Protein AF-W4JPI9-F1 (afdb_monomer_lite)

Sequence (124 aa):
MVTYTVGASRSVDSRSTIRPRQKGWGGRCTSLILSINMGVENQLSHFLDATFSSVTHPLLAIKAVLDKFSSTEVQRSLNLIGQLPPKKSSCSLISSILRLHYTAFGLLEFPQVYKFFETDAVDD

Foldseek 3Di:
DEAEEEAEDDDLVCLVVVVVVLVVVVVPDVHHYHYAYDDPSRLVVLLPPPPPRDADDPPDPDDPDPSHHHQLVSQVVCCVVVVQDADEDEDQDDPVVVVVVVVVCVVSVHNYDYDYDHDPDDDD

Structure (mmCIF, N/CA/C/O backbone):
data_AF-W4JPI9-F1
#
_entry.id   AF-W4JPI9-F1
#
loop_
_atom_site.group_PDB
_atom_site.id
_atom_site.type_symbol
_atom_site.label_atom_id
_atom_site.label_alt_id
_atom_site.label_comp_id
_atom_site.label_asym_id
_atom_site.label_entity_id
_atom_site.label_seq_id
_atom_site.pdbx_PDB_ins_code
_atom_site.Cartn_x
_atom_site.Cartn_y
_atom_site.Cartn_z
_atom_site.occupancy
_atom_site.B_iso_or_equiv
_atom_site.auth_seq_id
_atom_site.auth_comp_id
_atom_site.auth_asym_id
_atom_site.auth_atom_id
_atom_site.pdbx_PDB_model_num
ATOM 1 N N . MET A 1 1 ? 15.740 -19.017 -7.811 1.00 56.75 1 MET A N 1
ATOM 2 C CA . MET A 1 1 ? 16.217 -18.298 -9.014 1.00 56.75 1 MET A CA 1
ATOM 3 C C . MET A 1 1 ? 15.111 -17.355 -9.467 1.00 56.75 1 MET A C 1
ATOM 5 O O . MET A 1 1 ? 13.983 -17.816 -9.597 1.00 56.75 1 MET A O 1
ATOM 9 N N . VAL A 1 2 ? 15.402 -16.060 -9.613 1.00 63.12 2 VAL A N 1
ATOM 10 C CA . VAL A 1 2 ? 14.445 -15.041 -10.085 1.00 63.12 2 VAL A CA 1
ATOM 11 C C . VAL A 1 2 ? 14.855 -14.633 -11.494 1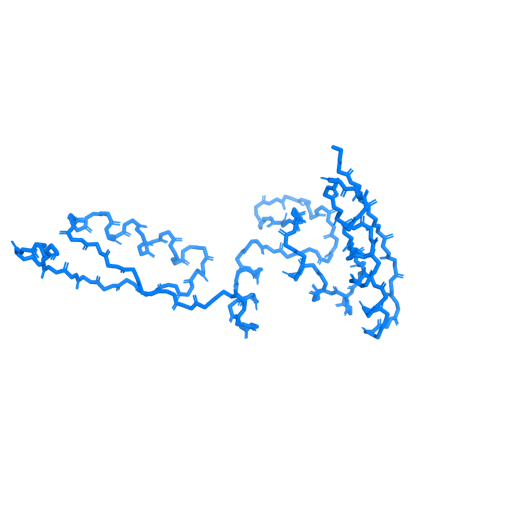.00 63.12 2 VAL A C 1
ATOM 13 O O . VAL A 1 2 ? 16.022 -14.316 -11.720 1.00 63.12 2 VAL A O 1
ATOM 16 N N . THR A 1 3 ? 13.917 -14.657 -12.434 1.00 69.50 3 THR A N 1
ATOM 17 C CA . THR A 1 3 ? 14.169 -14.267 -13.826 1.00 69.50 3 THR A CA 1
ATOM 18 C C . THR A 1 3 ? 13.549 -12.899 -14.069 1.00 69.50 3 THR A C 1
ATOM 20 O O . THR A 1 3 ? 12.346 -12.730 -13.886 1.00 69.50 3 THR A O 1
ATOM 23 N N . TYR A 1 4 ? 14.361 -11.925 -14.481 1.00 69.06 4 TYR A N 1
ATOM 24 C CA . TYR A 1 4 ? 13.886 -10.596 -14.856 1.00 69.06 4 TYR A CA 1
ATOM 25 C C . TYR A 1 4 ? 13.861 -10.456 -16.378 1.00 69.06 4 TYR A C 1
ATOM 27 O O . TYR A 1 4 ? 14.785 -10.870 -17.075 1.00 69.06 4 TYR A O 1
ATOM 35 N N . THR A 1 5 ? 12.791 -9.871 -16.902 1.00 68.44 5 THR A N 1
ATOM 36 C CA . THR A 1 5 ? 12.670 -9.523 -18.321 1.00 68.44 5 THR A CA 1
ATOM 37 C C . THR A 1 5 ? 12.209 -8.081 -18.440 1.00 68.44 5 THR A C 1
ATOM 39 O O . THR A 1 5 ? 11.246 -7.676 -17.791 1.00 68.44 5 THR A O 1
ATOM 42 N N . VAL A 1 6 ? 12.917 -7.295 -19.249 1.00 71.19 6 VAL A N 1
ATOM 43 C CA . VAL A 1 6 ? 12.599 -5.883 -19.471 1.00 71.19 6 VAL A CA 1
ATOM 44 C C . VA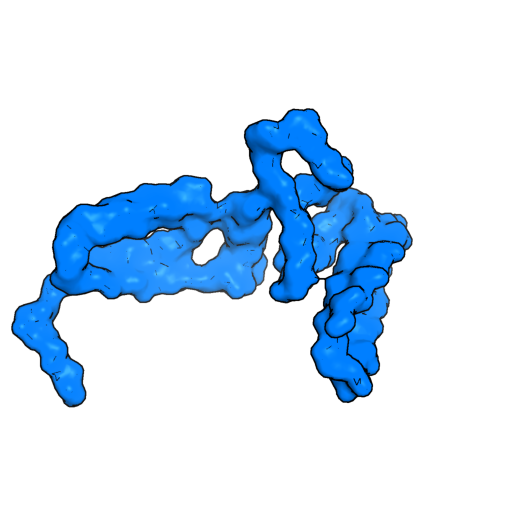L A 1 6 ? 12.259 -5.691 -20.939 1.00 71.19 6 VAL A C 1
ATOM 46 O O . VAL A 1 6 ? 13.067 -6.006 -21.813 1.00 71.19 6 VAL A O 1
ATOM 49 N N . GLY A 1 7 ? 11.046 -5.211 -21.199 1.00 68.31 7 GLY A N 1
ATOM 50 C CA . GLY A 1 7 ? 10.570 -4.861 -22.532 1.00 68.31 7 GLY A CA 1
ATOM 51 C C . GLY A 1 7 ? 10.545 -3.348 -22.729 1.00 68.31 7 GLY A C 1
ATOM 52 O O . GLY A 1 7 ? 10.214 -2.593 -21.815 1.00 68.31 7 GLY A O 1
ATOM 53 N N . ALA A 1 8 ? 10.878 -2.888 -23.932 1.00 66.69 8 ALA A N 1
ATOM 54 C CA . ALA A 1 8 ? 10.554 -1.534 -24.368 1.00 66.69 8 ALA A CA 1
ATOM 55 C C . ALA A 1 8 ? 9.264 -1.608 -25.184 1.00 66.69 8 ALA A C 1
ATOM 57 O O . ALA A 1 8 ? 9.178 -2.391 -26.131 1.00 66.69 8 ALA A O 1
ATOM 58 N N . SER A 1 9 ? 8.261 -0.817 -24.819 1.00 61.16 9 SER A N 1
ATOM 59 C CA . SER A 1 9 ? 6.991 -0.793 -25.534 1.00 61.16 9 SER A CA 1
ATOM 60 C C . SER A 1 9 ? 6.667 0.620 -26.014 1.00 61.16 9 SER A C 1
ATOM 62 O O . SER A 1 9 ? 7.026 1.608 -25.380 1.00 61.16 9 SER A O 1
ATOM 64 N N . ARG A 1 10 ? 6.032 0.676 -27.187 1.00 63.28 10 ARG A N 1
ATOM 65 C CA . ARG A 1 10 ? 5.666 1.897 -27.917 1.00 63.28 10 ARG A CA 1
ATOM 66 C C . ARG A 1 10 ? 4.145 2.073 -28.050 1.00 63.28 10 ARG A C 1
ATOM 68 O O . ARG A 1 10 ? 3.715 2.909 -28.833 1.00 63.28 10 ARG A O 1
ATOM 75 N N . SER A 1 11 ? 3.356 1.210 -27.403 1.00 62.62 11 SER A N 1
ATOM 76 C CA . SER A 1 11 ? 1.893 1.301 -27.410 1.00 62.62 11 SER A CA 1
ATOM 77 C C . SER A 1 11 ? 1.275 0.614 -26.194 1.00 62.62 11 SER A C 1
ATOM 79 O O . SER A 1 11 ? 1.756 -0.428 -25.732 1.00 62.62 11 SER A O 1
ATOM 81 N N . VAL A 1 12 ? 0.140 1.142 -25.737 1.00 61.06 12 VAL A N 1
ATOM 82 C CA . VAL A 1 12 ? -0.665 0.583 -24.637 1.00 61.06 12 VAL A CA 1
ATOM 83 C C . VAL A 1 12 ? -1.088 -0.877 -24.887 1.00 61.06 12 VAL A C 1
ATOM 85 O O . VAL A 1 12 ? -1.149 -1.659 -23.937 1.00 61.06 12 VAL A O 1
ATOM 88 N N . ASP A 1 13 ? -1.306 -1.284 -26.141 1.00 60.53 13 ASP A N 1
ATOM 89 C CA . ASP A 1 13 ? -1.814 -2.622 -26.505 1.00 60.53 13 ASP A CA 1
ATOM 90 C C . ASP A 1 13 ? -0.781 -3.749 -26.379 1.00 60.53 13 ASP A C 1
ATOM 92 O O . ASP A 1 13 ? -1.123 -4.900 -26.079 1.00 60.53 13 ASP A O 1
ATOM 96 N N . SER A 1 14 ? 0.509 -3.423 -26.504 1.00 53.47 14 SER A N 1
ATOM 97 C CA . SER A 1 14 ? 1.614 -4.376 -26.282 1.00 53.47 14 SER A CA 1
ATOM 98 C C . SER A 1 14 ? 1.660 -4.949 -24.849 1.00 53.47 14 SER A C 1
ATOM 100 O O . SER A 1 14 ? 2.343 -5.943 -24.581 1.00 53.47 14 SER A O 1
ATOM 102 N N . ARG A 1 15 ? 0.889 -4.359 -23.924 1.00 53.84 15 ARG A N 1
ATOM 103 C CA . ARG A 1 15 ? 0.643 -4.818 -22.547 1.00 53.84 15 ARG A CA 1
ATOM 104 C C . ARG A 1 15 ? 0.077 -6.235 -22.482 1.00 53.84 15 ARG A C 1
ATOM 106 O O . ARG A 1 15 ? 0.389 -6.977 -21.547 1.00 53.84 15 ARG A O 1
ATOM 113 N N . SER A 1 16 ? -0.751 -6.610 -23.456 1.00 56.31 16 SER A N 1
ATOM 114 C CA . SER A 1 16 ? -1.409 -7.921 -23.505 1.00 56.31 16 SER A CA 1
ATOM 115 C C . SER A 1 16 ? -0.433 -9.078 -23.751 1.00 56.31 16 SER A C 1
ATOM 117 O O . SER A 1 16 ? -0.763 -10.215 -23.436 1.00 56.31 16 SER A O 1
ATOM 119 N N . THR A 1 17 ? 0.789 -8.808 -24.221 1.00 59.81 17 THR A N 1
ATOM 120 C CA . THR A 1 17 ? 1.763 -9.845 -24.599 1.00 59.81 17 THR A CA 1
ATOM 121 C C . THR A 1 17 ? 2.559 -10.396 -23.409 1.00 59.81 17 THR A C 1
ATOM 123 O O . THR A 1 17 ? 2.996 -11.547 -23.431 1.00 59.81 17 THR A O 1
ATOM 126 N N . ILE A 1 18 ? 2.747 -9.614 -22.340 1.00 61.22 18 ILE A N 1
ATOM 127 C CA . ILE A 1 18 ? 3.647 -9.992 -21.234 1.00 61.22 18 ILE A CA 1
ATOM 128 C C . ILE A 1 18 ? 2.971 -10.873 -20.188 1.00 61.22 18 ILE A C 1
ATOM 130 O O . ILE A 1 18 ? 3.562 -11.857 -19.746 1.00 61.22 18 ILE A O 1
ATOM 134 N N . ARG A 1 19 ? 1.717 -10.593 -19.821 1.00 59.28 19 ARG A N 1
ATOM 135 C CA . ARG A 1 19 ? 1.015 -11.397 -18.805 1.00 59.28 19 ARG A CA 1
ATOM 136 C C . ARG A 1 19 ? 0.765 -12.852 -19.217 1.00 59.28 19 ARG A C 1
ATOM 138 O O . ARG A 1 19 ? 0.982 -13.731 -18.381 1.00 59.28 19 ARG A O 1
ATOM 145 N N . PRO A 1 20 ? 0.339 -13.158 -20.459 1.00 59.72 20 PRO A N 1
ATOM 146 C CA . PRO A 1 20 ? 0.227 -14.539 -20.919 1.00 59.72 20 PRO A CA 1
ATOM 147 C C . PRO A 1 20 ? 1.590 -15.229 -20.934 1.00 59.72 20 PRO A C 1
ATOM 149 O O . PRO A 1 20 ? 1.681 -16.409 -20.606 1.00 59.72 20 PRO A O 1
ATOM 152 N N . ARG A 1 21 ? 2.661 -14.483 -21.235 1.00 55.94 21 ARG A N 1
ATOM 153 C CA . ARG A 1 21 ? 4.038 -14.986 -21.222 1.00 55.94 21 ARG A CA 1
ATOM 154 C C . ARG A 1 21 ? 4.519 -15.302 -19.801 1.00 55.94 21 ARG A C 1
ATOM 156 O O . ARG A 1 21 ? 5.064 -16.380 -19.590 1.00 55.94 21 ARG A O 1
ATOM 163 N N . GLN A 1 22 ? 4.229 -14.446 -18.816 1.00 58.78 22 GLN A N 1
ATOM 164 C CA . GLN A 1 22 ? 4.490 -14.716 -17.394 1.00 58.78 22 GLN A CA 1
ATOM 165 C C . GLN A 1 22 ? 3.690 -15.921 -16.878 1.00 58.78 22 GLN A C 1
ATOM 167 O O . GLN A 1 22 ? 4.271 -16.795 -16.244 1.00 58.78 22 GLN A O 1
ATOM 172 N N . LYS A 1 23 ? 2.386 -16.026 -17.185 1.00 60.25 23 LYS A N 1
ATOM 173 C CA . LYS A 1 23 ? 1.563 -17.188 -16.787 1.00 60.25 23 LYS A CA 1
ATOM 174 C C . LYS A 1 23 ? 2.012 -18.487 -17.464 1.00 60.25 23 LYS A C 1
ATOM 176 O O . LYS A 1 23 ? 2.084 -19.523 -16.811 1.00 60.25 23 LYS A O 1
ATOM 181 N N . GLY A 1 24 ? 2.354 -18.432 -18.752 1.00 58.53 24 GLY A N 1
ATOM 182 C CA . GLY A 1 24 ? 2.842 -19.584 -19.515 1.00 58.53 24 GLY A CA 1
ATOM 183 C C . GLY A 1 24 ? 4.223 -20.077 -19.072 1.00 58.53 24 GLY A C 1
ATOM 184 O O . GLY A 1 24 ? 4.544 -21.251 -19.253 1.00 58.53 24 GLY A O 1
ATOM 185 N N . TRP A 1 25 ? 5.040 -19.205 -18.477 1.00 54.78 25 TRP A N 1
ATOM 186 C CA . TRP A 1 25 ? 6.330 -19.572 -17.887 1.00 54.78 25 TRP A CA 1
ATOM 187 C C . TRP A 1 25 ? 6.214 -19.970 -16.407 1.00 54.78 25 TRP A C 1
ATOM 189 O O . TRP A 1 25 ? 6.866 -20.925 -15.988 1.00 54.78 25 TRP A O 1
ATOM 199 N N . GLY A 1 26 ? 5.326 -19.325 -15.645 1.00 55.81 26 GLY A N 1
ATOM 200 C CA . GLY A 1 26 ? 5.066 -19.630 -14.233 1.00 55.81 26 GLY A CA 1
ATOM 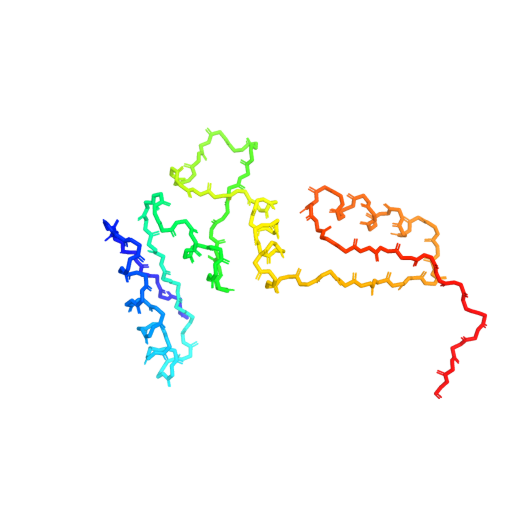201 C C . GLY A 1 26 ? 4.417 -20.996 -13.987 1.00 55.81 26 GLY A C 1
ATOM 202 O O . GLY A 1 26 ? 4.519 -21.527 -12.890 1.00 55.81 26 GLY A O 1
ATOM 203 N N . GLY A 1 27 ? 3.799 -21.603 -15.006 1.00 57.62 27 GLY A N 1
ATOM 204 C CA . GLY A 1 27 ? 3.267 -22.969 -14.924 1.00 57.62 27 GLY A CA 1
ATOM 205 C C . GLY A 1 27 ? 4.306 -24.085 -15.100 1.00 57.62 27 GLY A C 1
ATOM 206 O O . GLY A 1 27 ? 3.976 -25.244 -14.874 1.00 57.62 27 GLY A O 1
ATOM 207 N N . ARG A 1 28 ? 5.541 -23.771 -15.528 1.00 52.53 28 ARG A N 1
ATOM 208 C CA . ARG A 1 28 ? 6.571 -24.783 -15.854 1.00 52.53 28 ARG A CA 1
ATOM 209 C C . ARG A 1 28 ? 7.814 -24.742 -14.970 1.00 52.53 28 ARG A C 1
ATOM 211 O O . ARG A 1 28 ? 8.539 -25.728 -14.921 1.00 52.53 28 ARG A O 1
ATOM 218 N N . CYS A 1 29 ? 8.044 -23.645 -14.255 1.00 52.09 29 CYS A N 1
ATOM 219 C CA . CYS A 1 29 ? 9.171 -23.487 -13.344 1.00 52.09 29 CYS A CA 1
ATOM 220 C C . CYS A 1 29 ? 8.682 -22.823 -12.053 1.00 52.09 29 CYS A C 1
ATOM 222 O O . CYS A 1 29 ? 7.969 -21.827 -12.111 1.00 52.09 29 CYS A O 1
ATOM 224 N N . THR A 1 30 ? 9.131 -23.299 -10.890 1.00 59.16 30 THR A N 1
ATOM 225 C CA . THR A 1 30 ? 8.887 -22.659 -9.577 1.00 59.16 30 THR A CA 1
ATOM 226 C C . THR A 1 30 ? 9.627 -21.321 -9.406 1.00 59.16 30 THR A C 1
ATOM 228 O O . THR A 1 30 ? 9.648 -20.738 -8.324 1.00 59.16 30 THR A O 1
ATOM 231 N N . SER A 1 31 ? 10.273 -20.825 -10.464 1.00 63.66 31 SER A N 1
ATOM 232 C CA . SER A 1 31 ? 11.002 -19.562 -10.484 1.00 63.66 31 SER A CA 1
ATOM 233 C C . SER A 1 31 ? 10.048 -18.375 -10.566 1.00 63.66 31 SER A C 1
ATOM 235 O O . SER A 1 31 ? 9.179 -18.325 -11.435 1.00 63.66 31 SER A O 1
ATOM 237 N N . LEU A 1 32 ? 10.274 -17.381 -9.712 1.00 66.88 32 LEU A N 1
ATOM 238 C CA . LEU A 1 32 ? 9.569 -16.105 -9.751 1.00 66.88 32 LEU A CA 1
ATOM 239 C C . LEU A 1 32 ? 9.993 -15.308 -10.999 1.00 66.88 32 LEU A C 1
ATOM 241 O O . LEU A 1 32 ? 11.192 -15.189 -11.271 1.00 66.88 32 LEU A O 1
ATOM 245 N N . ILE A 1 33 ? 9.032 -14.757 -11.746 1.00 73.69 33 ILE A N 1
ATOM 246 C CA . ILE A 1 33 ? 9.289 -14.041 -13.006 1.00 73.69 33 ILE A CA 1
ATOM 247 C C . ILE A 1 33 ? 8.823 -12.595 -12.890 1.00 73.69 33 ILE A C 1
ATOM 249 O O . ILE A 1 33 ? 7.623 -12.326 -12.933 1.00 73.69 33 ILE A O 1
ATOM 253 N N . LEU A 1 34 ? 9.785 -11.677 -12.851 1.00 73.19 34 LEU A N 1
ATOM 254 C CA . LEU A 1 34 ? 9.544 -10.239 -12.915 1.00 73.19 34 LEU A CA 1
ATOM 255 C C . LEU A 1 34 ? 9.569 -9.795 -14.381 1.00 73.19 34 LEU A C 1
ATOM 257 O O . LEU A 1 34 ? 10.566 -10.006 -15.082 1.00 73.19 34 LEU A O 1
ATOM 261 N N . SER A 1 35 ? 8.482 -9.198 -14.866 1.00 72.25 35 SER A N 1
ATOM 262 C CA . SER A 1 35 ? 8.409 -8.723 -16.250 1.00 72.25 35 SER A CA 1
ATOM 263 C C . SER A 1 35 ? 7.818 -7.333 -16.312 1.00 72.25 35 SER A C 1
ATOM 265 O O . SER A 1 35 ? 6.659 -7.112 -15.972 1.00 72.25 35 SER A O 1
ATOM 267 N N . ILE A 1 36 ? 8.644 -6.389 -16.746 1.00 71.56 36 ILE A N 1
ATOM 268 C CA . ILE A 1 36 ? 8.334 -4.970 -16.667 1.00 71.56 36 ILE A CA 1
ATOM 269 C C . ILE A 1 36 ? 8.533 -4.330 -18.038 1.00 71.56 36 ILE A C 1
ATOM 271 O O . ILE A 1 36 ? 9.576 -4.513 -18.670 1.00 71.56 36 ILE A O 1
ATOM 275 N N . ASN A 1 37 ? 7.555 -3.532 -18.466 1.00 75.12 37 ASN A N 1
ATOM 276 C CA . ASN A 1 37 ? 7.703 -2.655 -19.621 1.00 75.12 37 ASN A CA 1
ATOM 277 C C . ASN A 1 37 ? 8.125 -1.257 -19.192 1.00 75.12 37 ASN A C 1
ATOM 279 O O . ASN A 1 37 ? 7.558 -0.704 -18.261 1.00 75.12 37 ASN A O 1
ATOM 283 N N . MET A 1 38 ? 9.072 -0.671 -19.913 1.00 74.62 38 MET A N 1
ATOM 284 C CA . MET A 1 38 ? 9.530 0.700 -19.688 1.00 74.62 38 MET A CA 1
ATOM 285 C C . MET A 1 38 ? 8.719 1.702 -20.530 1.00 74.62 38 MET A C 1
ATOM 287 O O . MET A 1 38 ? 8.164 1.335 -21.572 1.00 74.62 38 MET A O 1
ATOM 291 N N . GLY A 1 39 ? 8.677 2.965 -20.094 1.00 71.38 39 GLY A N 1
ATOM 292 C CA . GLY A 1 39 ? 7.995 4.070 -20.774 1.00 71.38 39 GLY A CA 1
ATOM 293 C C . GLY A 1 39 ? 6.664 4.486 -20.131 1.00 71.38 39 GLY A C 1
ATOM 294 O O . GLY A 1 39 ? 5.985 3.690 -19.480 1.00 71.38 39 GLY A O 1
ATOM 295 N N . VAL A 1 40 ? 6.277 5.746 -20.353 1.00 72.44 40 VAL A N 1
ATOM 296 C CA . VAL A 1 40 ? 5.107 6.406 -19.734 1.00 72.44 40 VAL A CA 1
ATOM 297 C C . VAL A 1 40 ? 3.800 5.634 -19.960 1.00 72.44 40 VAL A C 1
ATOM 299 O O . VAL A 1 40 ? 3.011 5.448 -19.038 1.00 72.44 40 VAL A O 1
ATOM 302 N N . GLU A 1 41 ? 3.597 5.086 -21.157 1.00 70.00 41 GLU A N 1
ATOM 303 C CA . GLU A 1 41 ? 2.385 4.329 -21.515 1.00 70.00 41 GLU A CA 1
ATOM 304 C C . GLU A 1 41 ? 2.243 2.988 -20.765 1.00 70.00 41 GLU A C 1
ATOM 306 O O . GLU A 1 41 ? 1.158 2.392 -20.690 1.00 70.00 41 GLU A O 1
ATOM 311 N N . ASN A 1 42 ? 3.340 2.509 -20.175 1.00 71.25 42 ASN A N 1
ATOM 312 C CA . ASN A 1 42 ? 3.432 1.207 -19.521 1.00 71.25 42 ASN A CA 1
ATOM 313 C C . ASN A 1 42 ? 3.508 1.281 -18.001 1.00 71.25 42 ASN A C 1
ATOM 315 O O . ASN A 1 42 ? 3.648 0.245 -17.346 1.00 71.25 42 ASN A O 1
ATOM 319 N N . GLN A 1 43 ? 3.317 2.469 -17.432 1.00 75.69 43 GLN A N 1
ATOM 320 C CA . GLN A 1 43 ? 3.274 2.706 -15.992 1.00 75.69 43 GLN A CA 1
ATOM 321 C C . GLN A 1 43 ? 2.328 1.742 -15.248 1.00 75.69 43 GLN A C 1
ATOM 323 O O . GLN A 1 43 ? 2.680 1.202 -14.202 1.00 75.69 43 GLN A O 1
ATOM 328 N N . LEU A 1 44 ? 1.183 1.399 -15.852 1.00 75.44 44 LEU A N 1
ATOM 329 C CA . LEU A 1 44 ? 0.223 0.427 -15.305 1.00 75.44 44 LEU A CA 1
ATOM 330 C C . LEU A 1 44 ? 0.772 -0.998 -15.138 1.00 75.44 44 LEU A C 1
ATOM 332 O O . LEU A 1 44 ? 0.321 -1.723 -14.251 1.00 75.44 44 LEU A O 1
ATOM 336 N N . SER A 1 45 ? 1.744 -1.414 -15.952 1.00 74.69 45 SER A N 1
ATOM 337 C CA . SER A 1 45 ? 2.356 -2.744 -15.818 1.00 74.69 45 SER A CA 1
ATOM 338 C C . SER A 1 45 ? 3.194 -2.872 -14.543 1.00 74.69 45 SER A C 1
ATOM 340 O O . SER A 1 45 ? 3.228 -3.945 -13.952 1.00 74.69 45 SER A O 1
ATOM 342 N N . HIS A 1 46 ? 3.777 -1.769 -14.064 1.00 75.19 46 HIS A N 1
ATOM 343 C CA . HIS A 1 46 ? 4.564 -1.744 -12.830 1.00 75.19 46 HIS A CA 1
ATOM 344 C C . HIS A 1 46 ? 3.714 -1.866 -11.566 1.00 75.19 46 HIS A C 1
ATOM 346 O O . HIS A 1 46 ? 4.164 -2.456 -10.586 1.00 75.19 46 HIS A O 1
ATOM 352 N N . PHE A 1 47 ? 2.506 -1.295 -11.575 1.00 77.12 47 PHE A N 1
ATOM 353 C CA . PHE A 1 47 ? 1.598 -1.375 -10.430 1.00 77.12 47 PHE A CA 1
ATOM 354 C C . PHE A 1 47 ? 1.010 -2.773 -10.277 1.00 77.12 47 PHE A C 1
ATOM 356 O O . PHE A 1 47 ? 0.784 -3.230 -9.166 1.00 77.12 47 PHE A O 1
ATOM 363 N N . LEU A 1 48 ? 0.744 -3.449 -11.393 1.00 74.56 48 LEU A N 1
ATOM 364 C CA . LEU A 1 48 ? 0.011 -4.709 -11.388 1.00 74.56 48 LEU A CA 1
ATOM 365 C C . LEU A 1 48 ? 0.906 -5.958 -11.391 1.00 74.56 48 LEU A C 1
ATOM 367 O O . LEU A 1 48 ? 0.378 -7.072 -11.504 1.00 74.56 48 LEU A O 1
ATOM 371 N N . ASP A 1 49 ? 2.226 -5.782 -11.319 1.00 74.75 49 ASP A N 1
ATOM 372 C CA . ASP A 1 49 ? 3.147 -6.877 -11.037 1.00 74.75 49 ASP A CA 1
ATOM 373 C C . ASP A 1 49 ? 3.145 -7.144 -9.528 1.00 74.75 49 ASP A C 1
ATOM 375 O O . ASP A 1 49 ? 3.497 -6.285 -8.720 1.00 74.75 49 ASP A O 1
ATOM 379 N N . ALA A 1 50 ? 2.713 -8.344 -9.147 1.00 67.62 50 ALA A N 1
ATOM 380 C CA . ALA A 1 50 ? 2.646 -8.758 -7.750 1.00 67.62 50 ALA A CA 1
ATOM 381 C C . ALA A 1 50 ? 4.026 -9.140 -7.188 1.00 67.62 50 ALA A C 1
ATOM 383 O O . ALA A 1 50 ? 4.177 -9.305 -5.977 1.00 67.62 50 ALA A O 1
ATOM 384 N N . THR A 1 51 ? 5.032 -9.311 -8.050 1.00 68.50 51 THR A N 1
ATOM 385 C CA . THR A 1 51 ? 6.343 -9.838 -7.668 1.00 68.50 51 THR A CA 1
ATOM 386 C C . THR A 1 51 ? 7.418 -8.758 -7.742 1.00 68.50 51 THR A C 1
ATOM 388 O O . THR A 1 51 ? 7.731 -8.279 -8.816 1.00 68.50 51 THR A O 1
ATOM 391 N N . PHE A 1 52 ? 7.993 -8.368 -6.597 1.00 67.56 52 PHE A N 1
ATOM 392 C CA . PHE A 1 52 ? 9.147 -7.454 -6.490 1.00 67.56 52 PHE A CA 1
ATOM 393 C C . PHE A 1 52 ? 9.112 -6.214 -7.409 1.00 67.56 52 PHE A C 1
ATOM 395 O O . PHE A 1 52 ? 10.069 -5.932 -8.136 1.00 67.56 52 PHE A O 1
ATOM 402 N N . SER A 1 53 ? 8.028 -5.434 -7.351 1.00 71.81 53 SER A N 1
ATOM 403 C CA . SER A 1 53 ? 7.976 -4.148 -8.053 1.00 71.81 53 SER A CA 1
ATOM 404 C C . SER A 1 53 ? 8.989 -3.166 -7.450 1.00 71.81 53 SER A C 1
ATOM 406 O O . SER A 1 53 ? 9.020 -2.926 -6.243 1.00 71.81 53 SER A O 1
ATOM 408 N N . SER A 1 54 ? 9.859 -2.612 -8.292 1.00 71.19 54 SER A N 1
ATOM 409 C CA . SER A 1 54 ? 10.865 -1.632 -7.878 1.00 71.19 54 SER A CA 1
ATOM 410 C C . SER A 1 54 ? 10.204 -0.281 -7.578 1.00 71.19 54 SER A C 1
ATOM 412 O O . SER A 1 54 ? 9.574 0.292 -8.473 1.00 71.19 54 SER A O 1
ATOM 414 N N . VAL A 1 55 ? 10.421 0.259 -6.383 1.00 80.44 55 VAL A N 1
ATOM 415 C CA . VAL A 1 55 ? 9.885 1.557 -5.944 1.00 80.44 55 VAL A CA 1
ATOM 416 C C . VAL A 1 55 ? 11.000 2.572 -5.706 1.00 80.44 55 VAL A C 1
ATOM 418 O O . VAL A 1 55 ? 12.147 2.205 -5.451 1.00 80.44 55 VAL A O 1
ATOM 421 N N . THR A 1 56 ? 10.664 3.856 -5.790 1.00 81.69 56 THR A N 1
ATOM 422 C CA . THR A 1 56 ? 11.561 4.967 -5.437 1.00 81.69 56 THR A CA 1
ATOM 423 C C . THR A 1 56 ? 11.139 5.628 -4.129 1.00 81.69 56 THR A C 1
ATOM 425 O O . THR A 1 56 ? 10.036 5.418 -3.632 1.00 81.69 56 THR A O 1
ATOM 428 N N . HIS A 1 57 ? 12.015 6.450 -3.562 1.00 83.25 57 HIS A N 1
ATOM 429 C CA . HIS A 1 57 ? 11.725 7.238 -2.371 1.00 83.25 57 HIS A CA 1
ATOM 430 C C . HIS A 1 57 ? 12.152 8.691 -2.616 1.00 83.25 57 HIS A C 1
ATOM 432 O O . HIS A 1 57 ? 13.228 8.890 -3.179 1.00 83.25 57 HIS A O 1
ATOM 438 N N . PRO A 1 58 ? 11.356 9.701 -2.218 1.00 79.81 58 PRO A N 1
ATOM 439 C CA . PRO A 1 58 ? 11.645 11.107 -2.516 1.00 79.81 58 PRO A CA 1
ATOM 440 C C . PRO A 1 58 ? 12.960 11.613 -1.906 1.00 79.81 58 PRO A C 1
ATOM 442 O O . PRO A 1 58 ? 13.563 12.528 -2.448 1.00 79.81 58 PRO A O 1
ATOM 445 N N . LEU A 1 59 ? 13.437 11.001 -0.813 1.00 85.00 59 LEU A N 1
ATOM 446 C CA . LEU A 1 59 ? 14.730 11.350 -0.201 1.00 85.00 59 LEU A CA 1
ATOM 447 C C . LEU A 1 59 ? 15.946 10.777 -0.957 1.00 85.00 59 LEU A C 1
ATOM 449 O O . LEU A 1 59 ? 17.082 11.058 -0.581 1.00 85.00 59 LEU A O 1
ATOM 453 N N . LEU A 1 60 ? 15.748 9.955 -1.993 1.00 82.56 60 LEU A N 1
ATOM 454 C CA . LEU A 1 60 ? 16.857 9.449 -2.801 1.00 82.56 60 LEU A CA 1
ATOM 455 C C . LEU A 1 60 ? 17.301 10.513 -3.808 1.00 82.56 60 LEU A C 1
ATOM 457 O O . LEU A 1 60 ? 16.512 10.963 -4.634 1.00 82.56 60 LEU A O 1
ATOM 461 N N . ALA A 1 61 ? 18.591 10.856 -3.779 1.00 76.44 61 ALA A N 1
ATOM 462 C CA . ALA A 1 61 ? 19.194 11.850 -4.672 1.00 76.44 61 ALA A CA 1
ATOM 463 C C . ALA A 1 61 ? 19.141 11.455 -6.159 1.00 76.44 61 ALA A C 1
ATOM 465 O O . ALA A 1 61 ? 19.183 12.314 -7.035 1.00 76.44 61 ALA A O 1
ATOM 466 N N . ILE A 1 62 ? 19.063 10.153 -6.450 1.00 71.19 62 ILE A N 1
ATOM 467 C CA . ILE A 1 62 ? 19.022 9.616 -7.809 1.00 71.19 62 ILE A CA 1
ATOM 468 C C . ILE A 1 62 ? 17.821 8.686 -7.924 1.00 71.19 62 ILE A C 1
ATOM 470 O O . ILE A 1 62 ? 17.674 7.721 -7.169 1.00 71.19 62 ILE A O 1
ATOM 474 N N . LYS A 1 63 ? 16.969 8.954 -8.913 1.00 64.81 63 LYS A N 1
ATOM 475 C CA . LYS A 1 63 ? 15.865 8.071 -9.271 1.00 64.81 63 LYS A CA 1
ATOM 476 C C . LYS A 1 63 ? 16.435 6.879 -10.042 1.00 64.81 63 LYS A C 1
ATOM 478 O O . LYS A 1 63 ? 16.982 7.060 -11.124 1.00 64.81 63 LYS A O 1
ATOM 483 N N . ALA A 1 64 ? 16.306 5.670 -9.492 1.00 63.50 64 ALA A N 1
ATOM 484 C CA . ALA A 1 64 ? 16.896 4.459 -10.077 1.00 63.50 64 ALA A CA 1
ATOM 485 C C . ALA A 1 64 ? 16.471 4.220 -11.540 1.00 63.50 64 ALA A C 1
ATOM 487 O O . ALA A 1 64 ? 17.248 3.695 -12.329 1.00 63.50 64 ALA A O 1
ATOM 488 N N . VAL A 1 65 ? 15.249 4.628 -11.907 1.00 63.03 65 VAL A N 1
ATOM 489 C CA . VAL A 1 65 ? 14.726 4.630 -13.279 1.00 63.03 65 VAL A CA 1
ATOM 490 C C . VAL A 1 65 ? 13.745 5.802 -13.440 1.00 63.03 65 VAL A C 1
ATOM 492 O O . VAL A 1 65 ? 12.918 6.042 -12.556 1.00 63.03 65 VAL A O 1
ATOM 495 N N . LEU A 1 66 ? 13.820 6.503 -14.579 1.00 55.94 66 LEU A N 1
ATOM 496 C CA . LEU A 1 66 ? 13.093 7.747 -14.891 1.00 55.94 66 LEU A CA 1
ATOM 497 C C . LEU A 1 66 ? 11.567 7.661 -14.642 1.00 55.94 66 LEU A C 1
ATOM 499 O O . LEU A 1 66 ? 10.977 8.595 -14.099 1.00 55.94 66 LEU A O 1
ATOM 503 N N . ASP A 1 67 ? 10.961 6.493 -14.867 1.00 65.62 67 ASP A N 1
ATOM 504 C CA . ASP A 1 67 ? 9.504 6.275 -14.799 1.00 65.62 67 ASP A CA 1
ATOM 505 C C . ASP A 1 67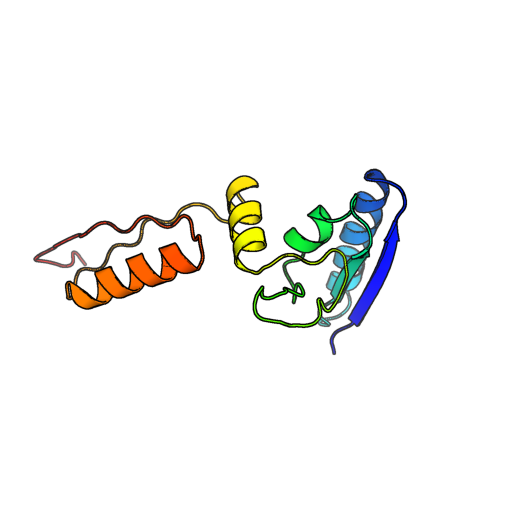 ? 9.022 5.488 -13.565 1.00 65.62 67 ASP A C 1
ATOM 507 O O . ASP A 1 67 ? 7.953 4.880 -13.586 1.00 65.62 67 ASP A O 1
ATOM 511 N N . LYS A 1 68 ? 9.809 5.433 -12.483 1.00 74.25 68 LYS A N 1
ATOM 512 C CA . LYS A 1 68 ? 9.394 4.715 -11.261 1.00 74.25 68 LYS A CA 1
ATOM 513 C C . LYS A 1 68 ? 8.529 5.561 -10.335 1.00 74.25 68 LYS A C 1
ATOM 515 O O . LYS A 1 68 ? 8.644 6.784 -10.303 1.00 74.25 68 LYS A O 1
ATOM 520 N N . PHE A 1 69 ? 7.693 4.867 -9.575 1.00 80.56 69 PHE A N 1
ATOM 521 C CA . PHE A 1 69 ? 6.768 5.433 -8.603 1.00 80.56 69 PHE A CA 1
ATOM 522 C C . PHE A 1 69 ? 7.286 5.247 -7.187 1.00 80.56 69 PHE A C 1
ATOM 524 O O . PHE A 1 69 ? 8.022 4.298 -6.888 1.00 80.56 69 PHE A O 1
ATOM 531 N N . SER A 1 70 ? 6.879 6.148 -6.305 1.00 85.12 70 SER A N 1
ATOM 532 C CA . SER A 1 70 ? 7.054 5.972 -4.872 1.00 85.12 70 SER A CA 1
ATOM 533 C C . SER A 1 70 ? 6.128 4.892 -4.314 1.00 85.12 70 SER A C 1
ATOM 535 O O . SER A 1 70 ? 5.099 4.556 -4.902 1.00 85.12 70 SER A O 1
ATOM 537 N N . SER A 1 71 ? 6.494 4.331 -3.159 1.00 83.38 71 SER A N 1
ATOM 538 C CA . SER A 1 71 ? 5.669 3.310 -2.500 1.00 83.38 71 SER A CA 1
ATOM 539 C C . SER A 1 71 ? 4.244 3.803 -2.210 1.00 83.38 71 SER A C 1
ATOM 541 O O . SER A 1 71 ? 3.297 3.029 -2.342 1.00 83.38 71 SER A O 1
ATOM 543 N N . THR A 1 72 ? 4.083 5.079 -1.851 1.00 86.62 72 THR A N 1
ATOM 544 C CA . THR A 1 72 ? 2.778 5.691 -1.557 1.00 86.62 72 THR A CA 1
ATOM 545 C C . THR A 1 72 ? 1.926 5.816 -2.819 1.00 86.62 72 THR A C 1
ATOM 547 O O . THR A 1 72 ? 0.772 5.393 -2.833 1.00 86.62 72 THR A O 1
ATOM 550 N N . GLU A 1 73 ? 2.508 6.276 -3.931 1.00 85.62 73 GLU A N 1
ATOM 551 C CA . GLU A 1 73 ? 1.819 6.353 -5.230 1.00 85.62 73 GLU A CA 1
ATOM 552 C C . GLU A 1 73 ? 1.360 4.977 -5.730 1.00 85.62 73 GLU A C 1
ATOM 554 O O . GLU A 1 73 ? 0.266 4.850 -6.289 1.00 85.62 73 GLU A O 1
ATOM 559 N N . VAL A 1 74 ? 2.164 3.930 -5.503 1.00 85.62 74 VAL A N 1
ATOM 560 C CA . VAL A 1 74 ? 1.795 2.541 -5.822 1.00 85.62 74 VAL A CA 1
ATOM 561 C C . VAL A 1 74 ? 0.595 2.086 -5.009 1.00 85.62 74 VAL A C 1
ATOM 563 O O . VAL A 1 74 ? -0.371 1.579 -5.581 1.00 85.62 74 VAL A O 1
ATOM 566 N N . GLN A 1 75 ? 0.619 2.295 -3.697 1.00 85.94 75 GLN A N 1
ATOM 567 C CA . GLN A 1 75 ? -0.468 1.886 -2.808 1.00 85.94 75 GLN A CA 1
ATOM 568 C C . GLN A 1 75 ? -1.766 2.638 -3.116 1.00 85.94 75 GLN A C 1
ATOM 570 O O . GLN A 1 75 ? -2.828 2.017 -3.216 1.00 85.94 75 GLN A O 1
ATOM 575 N N . ARG A 1 76 ? -1.676 3.945 -3.383 1.00 85.75 76 ARG A N 1
ATOM 576 C CA . ARG A 1 76 ? -2.810 4.769 -3.813 1.00 85.75 76 ARG A CA 1
ATOM 577 C C . ARG A 1 76 ? -3.394 4.295 -5.141 1.00 85.75 76 ARG A C 1
ATOM 579 O O . ARG A 1 76 ? -4.608 4.149 -5.258 1.00 85.75 76 ARG A O 1
ATOM 586 N N . SER A 1 77 ? -2.546 4.011 -6.127 1.00 87.06 77 SER A N 1
ATOM 587 C CA . SER A 1 77 ? -2.986 3.530 -7.442 1.00 87.06 77 SER A CA 1
ATOM 588 C C . SER A 1 77 ? -3.644 2.153 -7.347 1.00 87.06 77 SER A C 1
ATOM 590 O O . SER A 1 77 ? -4.700 1.931 -7.934 1.00 87.06 77 SER A O 1
ATOM 592 N N . LEU A 1 78 ? -3.078 1.239 -6.552 1.00 85.12 78 LEU A N 1
ATOM 593 C CA . LEU A 1 78 ? -3.671 -0.077 -6.292 1.00 85.12 78 LEU A CA 1
ATOM 594 C C . LEU A 1 78 ? -5.027 0.022 -5.588 1.00 85.12 78 LEU A C 1
ATOM 596 O O . LEU A 1 78 ? -5.934 -0.749 -5.906 1.00 85.12 78 LEU A O 1
ATOM 600 N N . ASN A 1 79 ? -5.185 0.976 -4.672 1.00 86.00 79 ASN A N 1
ATOM 601 C CA . ASN A 1 79 ? -6.472 1.270 -4.052 1.00 86.00 79 ASN A CA 1
ATOM 602 C C . ASN A 1 79 ? -7.489 1.798 -5.080 1.00 86.00 79 ASN A C 1
ATOM 604 O O . ASN A 1 79 ? -8.597 1.277 -5.158 1.00 86.00 79 ASN A O 1
ATOM 608 N N . LEU A 1 80 ? -7.104 2.758 -5.931 1.00 85.75 80 LEU A N 1
ATOM 609 C CA . LEU A 1 80 ? -7.981 3.302 -6.980 1.00 85.75 80 LEU A CA 1
ATOM 610 C C . LEU A 1 80 ? -8.425 2.242 -8.000 1.00 85.75 80 LEU A C 1
ATOM 612 O O . LEU A 1 80 ? -9.556 2.278 -8.474 1.00 85.75 80 LEU A O 1
ATOM 616 N N . ILE A 1 81 ? -7.552 1.284 -8.317 1.00 86.94 81 ILE A N 1
ATOM 617 C CA . ILE A 1 81 ? -7.854 0.160 -9.218 1.00 86.94 81 ILE A CA 1
ATOM 618 C C . ILE A 1 81 ? -8.704 -0.921 -8.512 1.00 86.94 81 ILE A C 1
ATOM 620 O O . ILE A 1 81 ? -9.233 -1.819 -9.164 1.00 86.94 81 ILE A O 1
ATOM 624 N N . GLY A 1 82 ? -8.853 -0.856 -7.184 1.00 84.50 82 GLY A N 1
ATOM 625 C CA . GLY A 1 82 ? -9.598 -1.838 -6.388 1.00 84.50 82 GLY A CA 1
ATOM 626 C C . GLY A 1 82 ? -8.819 -3.120 -6.071 1.00 84.50 82 GLY A C 1
ATOM 627 O O . GLY A 1 82 ? -9.387 -4.068 -5.535 1.00 84.50 82 GLY A O 1
ATOM 628 N N . GLN A 1 83 ? -7.516 -3.160 -6.365 1.00 84.44 83 GLN A N 1
ATOM 629 C CA . GLN A 1 83 ? -6.626 -4.267 -5.983 1.00 84.44 83 GLN A CA 1
ATOM 630 C C . GLN A 1 83 ? -6.343 -4.278 -4.473 1.00 84.44 83 GLN A C 1
ATOM 632 O O . GLN A 1 83 ? -6.045 -5.326 -3.903 1.00 84.44 83 GLN A O 1
ATOM 637 N N . LEU A 1 84 ? -6.448 -3.116 -3.822 1.00 82.62 84 LEU A N 1
ATOM 638 C CA . LEU A 1 84 ? -6.246 -2.949 -2.386 1.00 82.62 84 LEU A CA 1
ATOM 639 C C . LEU A 1 84 ? -7.529 -2.414 -1.722 1.00 82.62 84 LEU A C 1
ATOM 641 O O . LEU A 1 84 ? -7.618 -1.216 -1.458 1.00 82.62 84 LEU A O 1
ATOM 645 N N . PRO A 1 85 ? -8.537 -3.269 -1.463 1.00 79.62 85 PRO A N 1
ATOM 646 C CA . PRO A 1 85 ? -9.799 -2.815 -0.896 1.00 79.62 85 PRO A CA 1
ATOM 647 C C . PRO A 1 85 ? -9.610 -2.273 0.533 1.00 79.62 85 PRO A C 1
ATOM 649 O O . PRO A 1 85 ? -8.830 -2.841 1.309 1.00 79.62 85 PRO A O 1
ATOM 652 N N . PRO A 1 86 ? -10.343 -1.211 0.918 1.00 80.00 86 PRO A N 1
ATOM 653 C CA . PRO A 1 86 ? -10.285 -0.661 2.265 1.00 80.00 86 PRO A CA 1
ATOM 654 C C . PRO A 1 86 ? -10.787 -1.700 3.270 1.00 80.00 86 PRO A C 1
ATOM 656 O O . PRO A 1 86 ? -11.960 -2.077 3.279 1.00 80.00 86 PRO A O 1
ATOM 659 N N . LYS A 1 87 ? -9.887 -2.176 4.132 1.00 79.69 87 LYS A N 1
ATOM 660 C CA . LYS A 1 87 ? -10.236 -3.070 5.238 1.00 79.69 87 LYS A CA 1
ATOM 661 C C . LYS A 1 87 ? -10.514 -2.255 6.491 1.00 79.69 87 LYS A C 1
ATOM 663 O O . LYS A 1 87 ? -9.793 -1.307 6.804 1.00 79.69 87 LYS A O 1
ATOM 668 N N . LYS A 1 88 ? -11.580 -2.640 7.192 1.00 76.25 88 LYS A N 1
ATOM 669 C CA . LYS A 1 88 ? -11.870 -2.160 8.540 1.00 76.25 88 LYS A CA 1
ATOM 670 C C . LYS A 1 88 ? -11.108 -3.055 9.500 1.00 76.25 88 LYS A C 1
ATOM 672 O O . LYS A 1 88 ? -11.352 -4.258 9.529 1.00 76.25 88 LYS A O 1
ATOM 677 N N . SER A 1 89 ? -10.201 -2.460 10.252 1.00 66.88 89 SER A N 1
ATOM 678 C CA . SER A 1 89 ? -9.478 -3.142 11.316 1.00 66.88 89 SER A CA 1
ATOM 679 C C . SER A 1 89 ? -9.945 -2.549 12.641 1.00 66.88 89 SER A C 1
ATOM 681 O O . SER A 1 89 ? -10.040 -1.327 12.784 1.00 66.88 89 SER A O 1
ATOM 683 N N . SER A 1 90 ? -10.285 -3.409 13.591 1.00 68.19 90 SER A N 1
ATOM 684 C CA . SER A 1 90 ? -10.662 -3.036 14.953 1.00 68.19 90 SER A CA 1
ATOM 685 C C . SER A 1 90 ? -9.589 -3.526 15.916 1.00 68.19 90 SER A C 1
ATOM 687 O O . SER A 1 90 ? -9.028 -4.605 15.732 1.00 68.19 90 SER A O 1
ATOM 689 N N . CYS A 1 91 ? -9.284 -2.728 16.934 1.00 66.69 91 CYS A N 1
ATOM 690 C CA . CYS A 1 91 ? -8.379 -3.115 18.010 1.00 66.69 91 CYS A CA 1
ATOM 691 C C . CYS A 1 91 ? -9.055 -2.790 19.343 1.00 66.69 91 CYS A C 1
ATOM 693 O O . CYS A 1 91 ? -9.536 -1.669 19.513 1.00 66.69 91 CYS A O 1
ATOM 695 N N . SER A 1 92 ? -9.100 -3.771 20.247 1.00 61.44 92 SER A N 1
ATOM 696 C CA . SER A 1 92 ? -9.736 -3.672 21.567 1.00 61.44 92 SER A CA 1
ATOM 697 C C . SER A 1 92 ? -8.796 -3.165 22.667 1.00 61.44 92 SER A C 1
ATOM 699 O O . SER A 1 92 ? -9.243 -2.908 23.778 1.00 61.44 92 SER A O 1
ATOM 701 N N . LEU A 1 93 ? -7.495 -3.004 22.389 1.00 60.41 93 LEU A N 1
ATOM 702 C CA . LEU A 1 93 ? -6.482 -2.709 23.405 1.00 60.41 93 LEU A CA 1
ATOM 703 C C . LEU A 1 93 ? -5.660 -1.450 23.080 1.00 60.41 93 LEU A C 1
ATOM 705 O O . LEU A 1 93 ? -5.037 -1.340 22.028 1.00 60.41 93 LEU A O 1
ATOM 709 N N . ILE A 1 94 ? -5.620 -0.553 24.073 1.00 61.22 94 ILE A N 1
ATOM 710 C CA . ILE A 1 94 ? -4.711 0.588 24.280 1.00 61.22 94 ILE A CA 1
ATOM 711 C C . ILE A 1 94 ? -4.748 1.672 23.183 1.00 61.22 94 ILE A C 1
ATOM 713 O O . ILE A 1 94 ? -4.298 1.508 22.049 1.00 61.22 94 ILE A O 1
ATOM 717 N N . SER A 1 95 ? -5.189 2.869 23.581 1.00 67.06 95 SER A N 1
ATOM 718 C CA . SER A 1 95 ? -5.293 4.073 22.739 1.00 67.06 95 SER A CA 1
ATOM 719 C C . SER A 1 95 ? -4.004 4.452 21.987 1.00 67.06 95 SER A C 1
ATOM 721 O O . SER A 1 95 ? -4.071 5.080 20.926 1.00 67.06 95 SER A O 1
ATOM 723 N N . SER A 1 96 ? -2.830 4.063 22.497 1.00 75.00 96 SER A N 1
ATOM 724 C CA . SER A 1 96 ? -1.529 4.320 21.871 1.00 75.00 96 SER A CA 1
ATOM 725 C C . SER A 1 96 ? -1.305 3.496 20.601 1.00 75.00 96 SER A C 1
ATOM 727 O O . SER A 1 96 ? -0.840 4.046 19.604 1.00 75.00 96 SER A O 1
ATOM 729 N N . ILE A 1 97 ? -1.694 2.218 20.586 1.00 79.00 97 ILE A N 1
ATOM 730 C CA . ILE A 1 97 ? -1.528 1.323 19.430 1.00 79.00 97 ILE A CA 1
ATOM 731 C C . ILE A 1 97 ? -2.436 1.777 18.284 1.00 79.00 97 ILE A C 1
ATOM 733 O O . ILE A 1 97 ? -1.999 1.875 17.136 1.00 79.00 97 ILE A O 1
ATOM 737 N N . LEU A 1 98 ? -3.674 2.168 18.603 1.00 77.50 98 LEU A N 1
ATOM 738 C CA . LEU A 1 98 ? -4.602 2.753 17.633 1.00 77.50 98 LEU A CA 1
ATOM 739 C C . LEU A 1 98 ? -4.017 4.011 16.970 1.00 77.50 98 LEU A C 1
ATOM 741 O O . LEU A 1 98 ? -4.105 4.182 15.752 1.00 77.50 98 LEU A O 1
ATOM 745 N N . ARG A 1 99 ? -3.375 4.878 17.763 1.00 81.06 99 ARG A N 1
ATOM 746 C CA . ARG A 1 99 ? -2.744 6.110 17.272 1.00 81.06 99 ARG A CA 1
ATOM 747 C C . ARG A 1 99 ? -1.507 5.831 16.413 1.00 81.06 99 ARG A C 1
ATOM 749 O O . ARG A 1 99 ? -1.293 6.540 15.427 1.00 81.06 99 ARG A O 1
ATOM 756 N N . LEU A 1 100 ? -0.732 4.791 16.736 1.00 84.69 100 LEU A N 1
ATOM 757 C CA . LEU A 1 100 ? 0.387 4.334 15.906 1.00 84.69 100 LEU A CA 1
ATOM 758 C C . LEU A 1 100 ? -0.101 3.853 14.540 1.00 84.69 100 LEU A C 1
ATOM 760 O O . LEU A 1 100 ? 0.425 4.298 13.524 1.00 84.69 100 LEU A O 1
ATOM 764 N N . HIS A 1 101 ? -1.141 3.016 14.504 1.00 80.50 101 HIS A N 1
ATOM 765 C CA . HIS A 1 101 ? -1.726 2.551 13.248 1.00 80.50 101 HIS A CA 1
ATOM 766 C C . HIS A 1 101 ? -2.277 3.705 12.413 1.00 80.50 101 HIS A C 1
ATOM 768 O O . HIS A 1 101 ? -1.945 3.807 11.236 1.00 80.50 101 HIS A O 1
ATOM 774 N N . TYR A 1 102 ? -3.043 4.615 13.017 1.00 82.06 102 TYR A N 1
ATOM 775 C CA . TYR A 1 102 ? -3.580 5.774 12.302 1.00 82.06 102 TYR A CA 1
ATOM 776 C C . TYR A 1 102 ? -2.469 6.623 11.668 1.00 82.06 102 TYR A C 1
ATOM 778 O O . TYR A 1 102 ? -2.535 6.965 10.488 1.00 82.06 102 TYR A O 1
ATOM 786 N N . THR A 1 103 ? -1.408 6.898 12.431 1.00 86.00 103 THR A N 1
ATOM 787 C CA . THR A 1 103 ? -0.251 7.656 11.936 1.00 86.00 103 THR A CA 1
ATOM 788 C C . THR A 1 103 ? 0.481 6.901 10.826 1.00 86.00 103 THR A C 1
ATOM 790 O O . THR A 1 103 ? 0.767 7.476 9.779 1.00 86.00 103 THR A O 1
ATOM 793 N N . ALA A 1 104 ? 0.756 5.609 11.018 1.00 85.12 104 ALA A N 1
ATOM 794 C CA . ALA A 1 104 ? 1.475 4.794 10.043 1.00 85.12 104 ALA A CA 1
ATOM 795 C C . ALA A 1 104 ? 0.708 4.669 8.718 1.00 85.12 104 ALA A C 1
ATOM 797 O O . ALA A 1 104 ? 1.292 4.849 7.651 1.00 85.12 104 ALA A O 1
ATOM 798 N N . PHE A 1 105 ? -0.601 4.417 8.770 1.00 84.50 105 PHE A N 1
ATOM 799 C CA . PHE A 1 105 ? -1.431 4.326 7.569 1.00 84.50 105 PHE A CA 1
ATOM 800 C C . PHE A 1 105 ? -1.609 5.677 6.877 1.00 84.50 105 PHE A C 1
ATOM 802 O O . PHE A 1 105 ? -1.621 5.708 5.649 1.00 84.50 105 PHE A O 1
ATOM 809 N N . GLY A 1 106 ? -1.663 6.778 7.633 1.00 83.62 106 GLY A N 1
ATOM 810 C CA . GLY A 1 106 ? -1.653 8.128 7.071 1.00 83.62 106 GLY A CA 1
ATOM 811 C C . GLY A 1 106 ? -0.365 8.436 6.303 1.00 83.62 106 GLY A C 1
ATOM 812 O O . GLY A 1 106 ? -0.427 8.941 5.187 1.00 83.62 106 GLY A O 1
ATOM 813 N N . LEU A 1 107 ? 0.797 8.070 6.857 1.00 85.94 107 LEU A N 1
ATOM 814 C CA . LEU A 1 107 ? 2.098 8.276 6.205 1.00 85.94 107 LEU A CA 1
ATOM 815 C C . LEU A 1 107 ? 2.285 7.420 4.947 1.00 85.94 107 LEU A C 1
ATOM 817 O O . LEU A 1 107 ? 2.925 7.853 3.992 1.00 85.94 107 LEU A O 1
ATOM 821 N N . LEU A 1 108 ? 1.741 6.206 4.952 1.00 83.31 108 LEU A N 1
ATOM 822 C CA . LEU A 1 108 ? 1.830 5.265 3.835 1.00 83.31 108 LEU A CA 1
ATOM 823 C C . LEU A 1 108 ? 0.674 5.428 2.823 1.00 83.31 108 LEU A C 1
ATOM 825 O O . LEU A 1 108 ? 0.635 4.717 1.830 1.00 83.31 108 LEU A O 1
ATOM 829 N N . GLU A 1 109 ? -0.264 6.353 3.048 1.00 82.69 109 GLU A N 1
ATOM 830 C CA . GLU A 1 109 ? -1.487 6.531 2.241 1.00 82.69 109 GLU A CA 1
ATOM 831 C C . GLU A 1 109 ? -2.331 5.247 2.076 1.00 82.69 109 GLU A C 1
ATOM 833 O O . GLU A 1 109 ? -2.983 5.019 1.052 1.00 82.69 109 GLU A O 1
ATOM 838 N N . PHE A 1 110 ? -2.358 4.389 3.099 1.00 81.75 110 PHE A N 1
ATOM 839 C CA . PHE A 1 110 ? -3.221 3.210 3.087 1.00 81.75 110 PHE A CA 1
ATOM 840 C C . PHE A 1 110 ? -4.696 3.604 3.285 1.00 81.75 110 PHE A C 1
ATOM 842 O O . PHE A 1 110 ? -5.008 4.403 4.166 1.00 81.75 110 PHE A O 1
ATOM 849 N N . PRO A 1 111 ? -5.645 2.979 2.563 1.00 77.19 111 PRO A N 1
ATOM 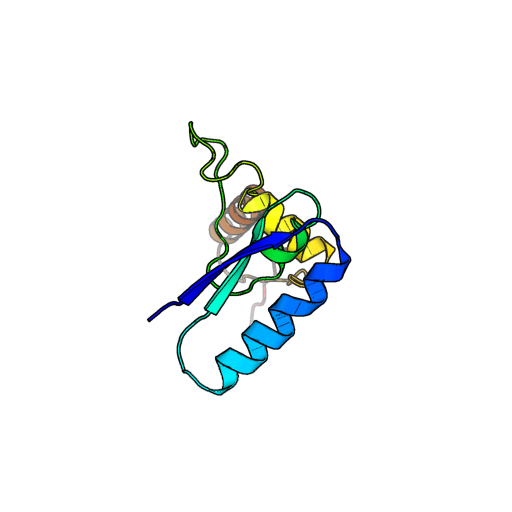850 C CA . PRO A 1 111 ? -7.071 3.313 2.643 1.00 77.19 111 PRO A CA 1
ATOM 851 C C . PRO A 1 111 ? -7.803 2.686 3.840 1.00 77.19 111 PRO A C 1
ATOM 853 O O . PRO A 1 111 ? -9.033 2.653 3.873 1.00 77.19 111 PRO A O 1
ATOM 856 N N . GLN A 1 112 ? -7.076 2.106 4.795 1.00 77.62 112 GLN A N 1
ATOM 857 C CA . GLN A 1 112 ? -7.679 1.393 5.918 1.00 77.62 112 GLN A CA 1
ATOM 858 C C . GLN A 1 112 ? -8.280 2.381 6.917 1.00 77.62 112 GLN A C 1
ATOM 860 O O . GLN A 1 112 ? -7.627 3.333 7.339 1.00 77.62 112 GLN A O 1
ATOM 865 N N . VAL A 1 113 ? -9.522 2.124 7.328 1.00 69.00 113 VAL A N 1
ATOM 866 C CA . VAL A 1 113 ? -10.217 2.926 8.341 1.00 69.00 113 VAL A CA 1
ATOM 867 C C . VAL A 1 113 ? -10.266 2.120 9.627 1.00 69.00 113 VAL A C 1
ATOM 869 O O . VAL A 1 113 ? -10.902 1.064 9.680 1.00 69.00 113 VAL A O 1
ATOM 872 N N . TYR A 1 114 ? -9.610 2.627 10.667 1.00 65.81 114 TYR A N 1
ATOM 873 C CA . TYR A 1 114 ? -9.719 2.057 12.002 1.00 65.81 114 TYR A CA 1
ATOM 874 C C . TYR A 1 114 ? -10.951 2.594 12.718 1.00 65.81 114 TYR A C 1
ATOM 876 O O . TYR A 1 114 ? -11.241 3.791 12.680 1.00 65.81 114 TYR A O 1
ATOM 884 N N . LYS A 1 115 ? -11.656 1.699 13.405 1.00 63.16 115 LYS A N 1
ATOM 885 C CA . LYS A 1 115 ? -12.686 2.064 14.376 1.00 63.16 115 LYS A CA 1
ATOM 886 C C . LYS A 1 115 ? -12.279 1.538 15.741 1.00 63.16 115 LYS A C 1
ATOM 888 O O . LYS A 1 115 ? -11.799 0.412 15.855 1.00 63.16 115 LYS A O 1
ATOM 893 N N . PHE A 1 116 ? -12.475 2.370 16.756 1.00 62.78 116 PHE A N 1
ATOM 894 C CA . PHE A 1 116 ? -12.414 1.921 18.136 1.00 62.78 116 PHE A CA 1
ATOM 895 C C . PHE A 1 116 ? -13.585 0.964 18.373 1.00 62.78 116 PHE A C 1
ATOM 897 O O . PHE A 1 116 ? -14.719 1.281 18.008 1.00 62.78 116 PHE A O 1
ATOM 904 N N . PHE A 1 117 ? -13.289 -0.220 18.897 1.00 65.19 117 PHE A N 1
ATOM 905 C CA . PHE A 1 117 ? -14.286 -1.241 19.183 1.00 65.19 117 PHE A CA 1
ATOM 906 C C . PHE A 1 117 ? -13.957 -1.827 20.551 1.00 65.19 117 PHE A C 1
ATOM 908 O O . PHE A 1 117 ? -13.005 -2.593 20.691 1.00 65.19 117 PHE A O 1
ATOM 915 N N . GLU A 1 118 ? -14.698 -1.373 21.553 1.00 62.22 118 GLU A N 1
ATOM 916 C CA . GLU A 1 118 ? -14.609 -1.847 22.928 1.00 62.22 118 GLU A CA 1
ATOM 917 C C . GLU A 1 118 ? -15.650 -2.950 23.101 1.00 62.22 118 GLU A C 1
ATOM 919 O O . GLU A 1 118 ? -16.837 -2.743 22.846 1.00 62.22 118 GLU A O 1
ATOM 924 N N . THR A 1 119 ? -15.182 -4.145 23.445 1.00 66.69 119 THR A N 1
ATOM 925 C CA . THR A 1 119 ? -16.028 -5.301 23.736 1.00 66.69 119 THR A CA 1
ATOM 926 C C . THR A 1 119 ? -15.584 -5.891 25.055 1.00 66.69 119 THR A C 1
ATOM 928 O O . THR A 1 119 ? -14.438 -6.322 25.175 1.00 66.69 119 THR A O 1
ATOM 931 N N . ASP A 1 120 ? -16.503 -5.936 26.014 1.00 68.62 120 ASP A N 1
ATOM 932 C CA . ASP A 1 120 ? -16.256 -6.482 27.351 1.00 68.62 120 ASP A CA 1
ATOM 933 C C . ASP A 1 120 ? -16.183 -8.019 27.368 1.00 68.62 120 ASP A C 1
ATOM 935 O O . ASP A 1 120 ? -15.704 -8.610 28.333 1.00 68.62 120 ASP A O 1
ATOM 939 N N . ALA A 1 121 ? -16.617 -8.676 26.290 1.00 66.44 121 ALA A N 1
ATOM 940 C CA . ALA A 1 121 ? -16.566 -10.122 26.122 1.00 66.44 121 ALA A CA 1
ATOM 941 C C . ALA A 1 121 ? -16.197 -10.491 24.678 1.00 66.44 121 ALA A C 1
ATOM 943 O O . ALA A 1 121 ? -16.607 -9.819 23.728 1.00 66.44 121 ALA A O 1
ATOM 944 N N . VAL A 1 122 ? -15.420 -11.562 24.527 1.00 73.19 122 VAL A N 1
AT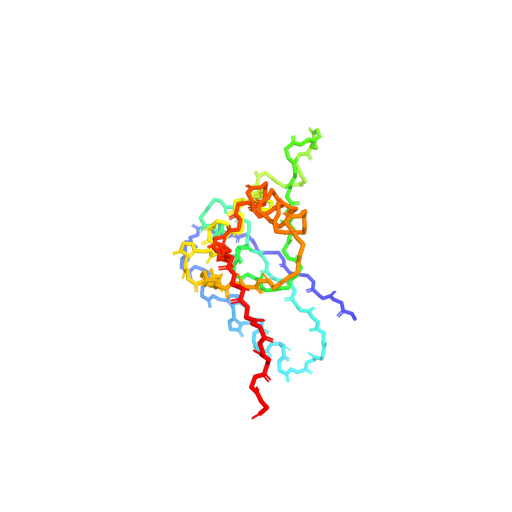OM 945 C CA . VAL A 1 122 ? -15.210 -12.255 23.251 1.00 73.19 122 VAL A CA 1
ATOM 946 C C . VAL A 1 122 ? -16.231 -13.388 23.222 1.00 73.19 122 VAL A C 1
ATOM 948 O O . VAL A 1 122 ? -16.241 -14.198 24.141 1.00 73.19 122 VAL A O 1
ATOM 951 N N . ASP A 1 123 ? -17.122 -13.387 22.232 1.00 64.69 123 ASP A N 1
ATOM 952 C CA . ASP A 1 123 ? -18.067 -14.490 22.011 1.00 64.69 123 ASP A CA 1
ATOM 953 C C . ASP A 1 123 ? -17.296 -15.649 21.344 1.00 64.69 123 ASP A C 1
ATOM 955 O O . ASP A 1 123 ? -16.574 -15.400 20.370 1.00 64.69 123 ASP A O 1
ATOM 959 N N . ASP A 1 124 ? -17.393 -16.861 21.907 1.00 53.31 124 ASP A N 1
ATOM 960 C CA . ASP A 1 124 ? -16.734 -18.096 21.427 1.00 53.31 124 ASP A CA 1
ATOM 961 C C . ASP A 1 124 ? -17.455 -18.729 20.219 1.00 53.31 124 ASP A C 1
ATOM 963 O O . ASP A 1 124 ? -18.707 -18.821 20.237 1.00 53.31 124 ASP A O 1
#

Radius of gyration: 19.23 Å; chains: 1; bounding box: 37×37×55 Å

Secondary structure (DSSP, 8-state):
-EEEEEEE-SSGGGGGGHHHHHHHHHTT-S-EEEEEEESGGGHHHHHS--S----B-TT-SS-SSTTPPBHHHHHHHHHHTTSS---EEEE-S-HHHHHHHHHHHHHTT---EEEE---S----

pLDDT: mean 71.5, std 9.95, range [52.09, 87.06]

Organism: Heterobasidion irregulare (strain TC 32-1) (NCBI:txid747525)